Protein AF-A0A952L2J3-F1 (afdb_monomer)

Secondary structure (DSSP, 8-state):
-EEEEEEEBTEEEEEEE-TTT-EEEEES--GGGHHHHHHHHHHTT-EE-

Mean predicted aligned error: 2.43 Å

Nearest PDB structures (foldseek):
  4ysb-assembly1_B  TM=9.746E-01  e=1.949E-04  Myxococcus xanthus DK 1622
  5ve4-assembly1_A  TM=9.540E-01  e=1.481E-03  Paraburkholderia phytofirmans PsJN
  5ve5-assembly3_C  TM=9.431E-01  e=2.543E-03  Paraburkholderia phytofirmans PsJN
  4chl-assembly1_A  TM=9.367E-01  e=3.565E-03  Homo sapiens
  5ve5-assembly2_B  TM=9.401E-01  e=3.814E-03  Paraburkholderia phytofirmans PsJN

Solvent-accessible surface area (backbone atoms only — not comparable to full-atom values): 2923 Å² total; per-residue (Å²): 120,47,77,44,82,46,80,52,101,88,50,66,25,36,43,42,31,40,75,88,78,27,44,24,43,75,41,68,73,57,78,94,44,50,69,60,53,53,51,50,30,54,75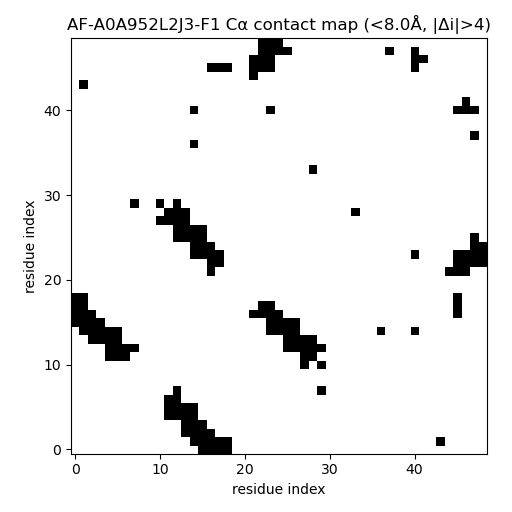,71,65,32,42,78,111

pLDDT: mean 94.76, std 3.57, range [79.31, 97.88]

Sequence (49 aa):
MIFEQIVTGGCQSYLVACEASRAAVLIDPELSQIDRYLGLAHQQGVTIR

Foldseek 3Di:
DDWDWDDDPPFIKIWDADPVVLEIEIDRDDPVCVVVVVVVSVVSSHDYD

Structure (mmCIF, N/CA/C/O backbone):
data_AF-A0A952L2J3-F1
#
_entry.id   AF-A0A952L2J3-F1
#
loop_
_atom_site.group_PDB
_atom_site.id
_atom_site.type_symbol
_atom_site.label_atom_id
_atom_site.label_alt_id
_atom_site.label_comp_id
_atom_site.label_asym_id
_atom_site.label_entity_id
_atom_site.label_seq_id
_atom_site.pdbx_PDB_ins_code
_atom_site.Cartn_x
_atom_site.Cartn_y
_atom_site.Cartn_z
_atom_site.occupancy
_atom_site.B_iso_or_equiv
_atom_site.auth_seq_id
_atom_site.auth_comp_id
_atom_site.auth_asym_id
_atom_site.auth_atom_id
_atom_site.pdbx_PDB_model_num
ATOM 1 N N . MET A 1 1 ? -7.620 11.862 7.464 1.00 90.62 1 MET A N 1
ATOM 2 C CA . MET A 1 1 ? -7.403 11.042 6.260 1.00 90.62 1 MET A CA 1
ATOM 3 C C . MET A 1 1 ? -5.952 11.224 5.869 1.00 90.62 1 MET A C 1
ATOM 5 O O . MET A 1 1 ? -5.543 12.369 5.742 1.00 90.62 1 MET A O 1
ATOM 9 N N . ILE A 1 2 ? -5.186 10.141 5.718 1.00 95.75 2 ILE A N 1
ATOM 10 C CA . ILE A 1 2 ? -3.788 10.209 5.263 1.00 95.75 2 ILE A CA 1
ATOM 11 C C . ILE A 1 2 ? -3.756 9.852 3.778 1.00 95.75 2 ILE A C 1
ATOM 13 O O . ILE A 1 2 ? -4.393 8.879 3.364 1.00 95.75 2 ILE A O 1
ATOM 17 N N . PHE A 1 3 ? -3.033 10.646 2.994 1.00 97.06 3 PHE A N 1
ATOM 18 C CA . PHE A 1 3 ? -2.864 10.449 1.562 1.00 97.06 3 PHE A CA 1
ATOM 19 C C . PHE A 1 3 ? -1.424 10.782 1.178 1.00 97.06 3 PHE A C 1
ATOM 21 O O . PHE A 1 3 ? -1.008 11.931 1.298 1.00 97.06 3 PHE A O 1
ATOM 28 N N . GLU A 1 4 ? -0.687 9.780 0.711 1.00 95.69 4 GLU A N 1
ATOM 29 C CA . GLU A 1 4 ? 0.692 9.928 0.250 1.00 95.69 4 GLU A CA 1
ATOM 30 C C . GLU A 1 4 ? 0.788 9.516 -1.215 1.00 95.69 4 GLU A C 1
ATOM 32 O O . GLU A 1 4 ? 0.379 8.417 -1.600 1.00 95.69 4 GLU A O 1
ATOM 37 N N . GLN A 1 5 ? 1.364 10.396 -2.027 1.00 95.38 5 GLN A N 1
ATOM 38 C CA . GLN A 1 5 ? 1.649 10.139 -3.430 1.00 95.38 5 GLN A CA 1
ATOM 39 C C . GLN A 1 5 ? 3.120 9.740 -3.576 1.00 95.38 5 GLN A C 1
ATOM 41 O O . GLN A 1 5 ? 4.020 10.521 -3.268 1.00 95.38 5 GLN A O 1
ATOM 46 N N . ILE A 1 6 ? 3.379 8.532 -4.078 1.00 94.62 6 ILE A N 1
ATOM 47 C CA . ILE A 1 6 ? 4.733 7.992 -4.226 1.00 94.62 6 ILE A CA 1
ATOM 48 C C . ILE A 1 6 ? 5.069 7.846 -5.708 1.00 94.62 6 ILE A C 1
ATOM 50 O O . ILE A 1 6 ? 4.532 6.983 -6.397 1.00 94.62 6 ILE A O 1
ATOM 54 N N . VAL A 1 7 ? 5.963 8.705 -6.200 1.00 92.81 7 VAL A N 1
A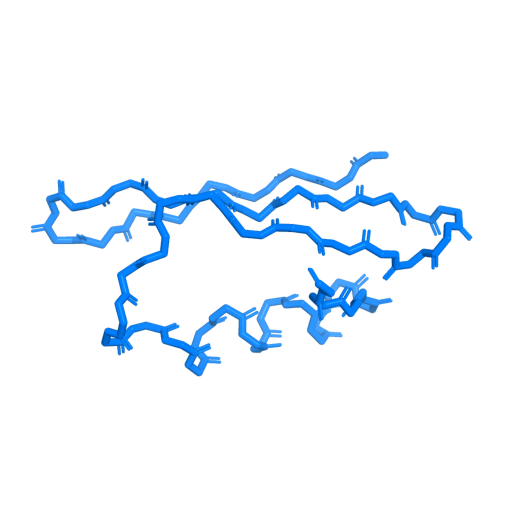TOM 55 C CA . VAL A 1 7 ? 6.490 8.637 -7.571 1.00 92.81 7 VAL A CA 1
ATOM 56 C C . VAL A 1 7 ? 7.745 7.768 -7.593 1.00 92.81 7 VAL A C 1
ATOM 58 O O . VAL A 1 7 ? 8.657 7.976 -6.779 1.00 92.81 7 VAL A O 1
ATOM 61 N N . THR A 1 8 ? 7.821 6.850 -8.558 1.00 88.62 8 THR A N 1
ATOM 62 C CA . THR A 1 8 ? 9.012 6.026 -8.789 1.00 88.62 8 THR A CA 1
ATOM 63 C C . THR A 1 8 ? 9.242 5.818 -10.279 1.00 88.62 8 THR A C 1
ATOM 65 O O . THR A 1 8 ? 8.517 5.068 -10.913 1.00 88.62 8 THR A O 1
ATOM 68 N N . GLY A 1 9 ? 10.247 6.485 -10.857 1.00 79.31 9 GLY A N 1
ATOM 69 C CA . GLY A 1 9 ? 10.823 6.130 -12.167 1.00 79.31 9 GLY A CA 1
ATOM 70 C C . GLY A 1 9 ? 9.861 5.951 -13.356 1.00 79.31 9 GLY A C 1
ATOM 71 O O . GLY A 1 9 ? 10.247 5.314 -14.328 1.00 79.31 9 GLY A O 1
ATOM 72 N N . GLY A 1 10 ? 8.631 6.474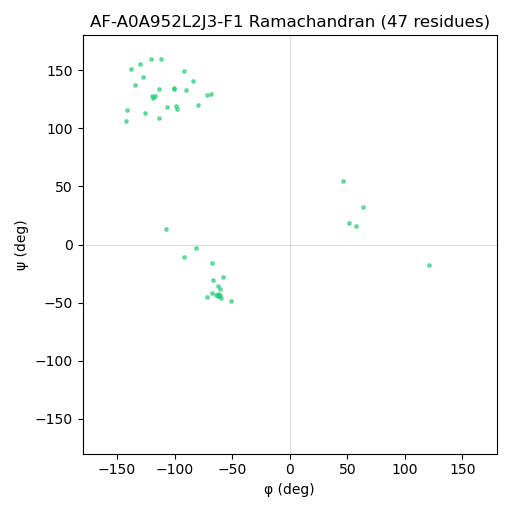 -13.289 1.00 84.81 10 GLY A N 1
ATOM 73 C CA . GLY A 1 10 ? 7.576 6.287 -14.298 1.00 84.81 10 GLY A CA 1
ATOM 74 C C . GLY A 1 10 ? 6.289 5.639 -13.771 1.00 84.81 10 GLY A C 1
ATOM 75 O O . GLY A 1 10 ? 5.244 5.788 -14.396 1.00 84.81 10 GLY A O 1
ATOM 76 N N . CYS A 1 11 ? 6.334 4.986 -12.610 1.00 88.06 11 CYS A N 1
ATOM 77 C CA . CYS A 1 11 ? 5.166 4.511 -11.877 1.00 88.06 11 CYS A CA 1
ATOM 78 C C . CYS A 1 11 ? 4.689 5.551 -10.860 1.00 88.06 11 CYS A C 1
ATOM 80 O O . CYS A 1 11 ? 5.471 6.319 -10.285 1.00 88.06 11 CYS A O 1
ATOM 82 N N . GLN A 1 12 ? 3.382 5.538 -10.627 1.00 94.44 12 GLN A N 1
ATOM 83 C CA . GLN A 1 12 ? 2.720 6.378 -9.651 1.00 94.44 12 GLN A CA 1
ATOM 84 C C . GLN A 1 12 ? 1.918 5.488 -8.709 1.00 94.44 12 GLN A C 1
ATOM 86 O O . GLN A 1 12 ? 0.931 4.894 -9.121 1.00 94.44 12 GLN A O 1
ATOM 91 N N . SER A 1 13 ? 2.334 5.432 -7.449 1.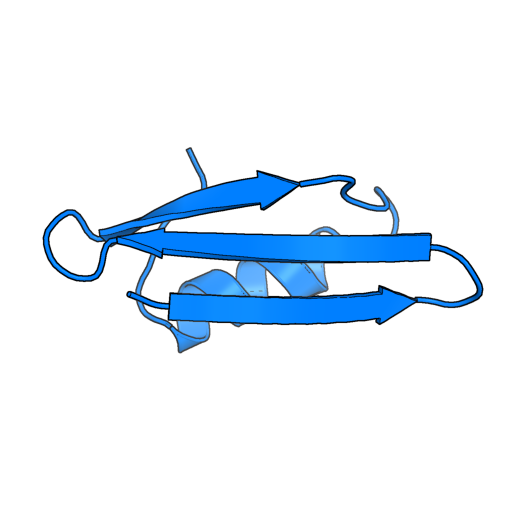00 96.19 13 SER A N 1
ATOM 92 C CA . SER A 1 13 ? 1.635 4.682 -6.406 1.00 96.19 13 SER A CA 1
ATOM 93 C C . SER A 1 13 ? 1.015 5.630 -5.389 1.00 96.19 13 SER A C 1
ATOM 95 O O . SER A 1 13 ? 1.457 6.777 -5.244 1.00 96.19 13 SER A O 1
ATOM 97 N N . TYR A 1 14 ? 0.028 5.139 -4.645 1.00 96.69 14 TYR A N 1
ATOM 98 C CA . TYR A 1 14 ? -0.630 5.899 -3.585 1.00 96.69 14 TYR A CA 1
ATOM 99 C C . TYR A 1 14 ? -0.780 5.059 -2.324 1.00 96.69 14 TYR A C 1
ATOM 101 O O . TYR A 1 14 ? -1.187 3.902 -2.400 1.00 96.69 14 TYR A O 1
ATOM 109 N N . LEU A 1 15 ? -0.506 5.658 -1.167 1.00 97.19 15 LEU A N 1
ATOM 110 C CA . LEU A 1 15 ? -0.880 5.109 0.133 1.00 97.19 15 LEU A CA 1
ATOM 111 C C . LEU A 1 15 ? -2.042 5.940 0.674 1.00 97.19 15 LEU A C 1
ATOM 113 O O . LEU A 1 15 ? -1.907 7.141 0.910 1.00 97.19 15 LEU A O 1
ATOM 117 N N . VAL A 1 16 ? -3.186 5.294 0.875 1.00 97.69 16 VAL A N 1
ATOM 118 C CA . VAL A 1 16 ? -4.386 5.927 1.432 1.00 97.69 16 VAL A CA 1
ATOM 119 C C . VAL A 1 16 ? -4.706 5.255 2.752 1.00 97.69 16 VAL A C 1
ATOM 121 O O . VAL A 1 16 ? -4.813 4.031 2.802 1.00 97.69 16 VAL A O 1
ATOM 124 N N . ALA A 1 17 ? -4.871 6.032 3.823 1.00 97.62 17 ALA A N 1
ATOM 125 C CA . ALA A 1 17 ? -5.133 5.466 5.140 1.00 97.62 17 ALA A CA 1
ATOM 126 C C . ALA A 1 17 ? -6.200 6.205 5.952 1.00 97.62 17 ALA A C 1
ATOM 128 O O . ALA A 1 17 ? -6.416 7.420 5.853 1.00 97.62 17 ALA A O 1
ATOM 129 N N . CYS A 1 18 ? -6.861 5.427 6.805 1.00 97.00 18 CYS A N 1
ATOM 1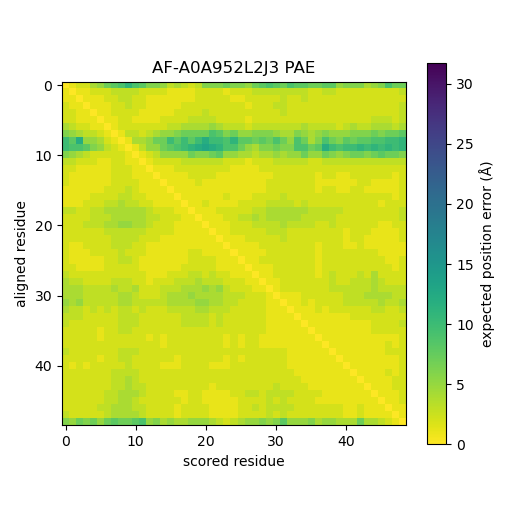30 C CA . CYS A 1 18 ? -7.836 5.885 7.777 1.00 97.00 18 CYS A CA 1
ATOM 131 C C . CYS A 1 18 ? -7.163 6.038 9.147 1.00 97.00 18 CYS A C 1
ATOM 133 O O . CYS A 1 18 ? -6.732 5.059 9.751 1.00 97.00 18 CYS A O 1
ATOM 135 N N . GLU A 1 19 ? -7.116 7.258 9.680 1.00 94.56 19 GLU A N 1
ATOM 136 C CA . GLU A 1 19 ? -6.484 7.531 10.982 1.00 94.56 19 GLU A CA 1
ATOM 137 C C . GLU A 1 19 ? -7.221 6.878 12.156 1.00 94.56 19 GLU A C 1
ATOM 139 O O . GLU A 1 19 ? -6.595 6.509 13.146 1.00 94.56 19 GLU A O 1
ATOM 144 N N . ALA A 1 20 ? -8.542 6.708 12.045 1.00 96.75 20 ALA A N 1
ATOM 145 C CA . ALA A 1 20 ? -9.356 6.134 13.112 1.00 96.75 20 ALA A CA 1
ATOM 146 C C . ALA A 1 20 ? -9.124 4.624 13.270 1.00 96.75 20 ALA A C 1
ATOM 148 O O . ALA A 1 20 ? -8.957 4.135 14.383 1.00 96.75 20 ALA A O 1
ATOM 149 N N . SER A 1 21 ? -9.097 3.881 12.160 1.00 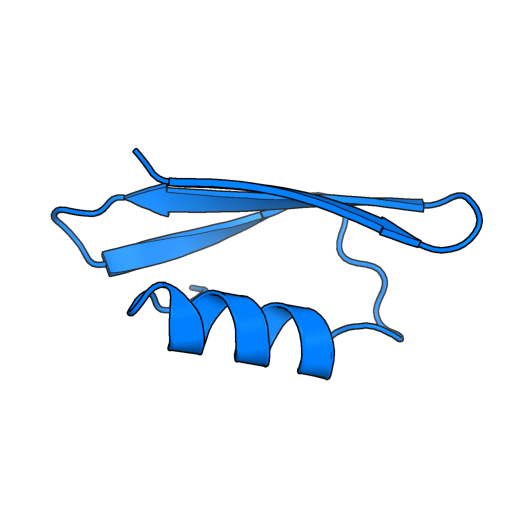96.94 21 SER A N 1
ATOM 150 C CA . SER A 1 21 ? -8.905 2.423 12.174 1.00 96.94 21 SER A CA 1
ATOM 151 C C . SER A 1 21 ? -7.445 1.997 12.042 1.00 96.94 21 SER A C 1
ATOM 153 O O . SER A 1 21 ? -7.140 0.818 12.207 1.00 96.94 21 SER A O 1
ATOM 155 N N . ARG A 1 22 ? -6.554 2.939 11.704 1.00 96.81 22 ARG A N 1
ATOM 156 C CA . ARG A 1 22 ? -5.153 2.694 11.335 1.00 96.81 22 ARG A CA 1
ATOM 157 C C . ARG A 1 22 ? -4.977 1.750 10.142 1.00 96.81 22 ARG A C 1
ATOM 159 O O . ARG A 1 22 ? -3.876 1.265 9.910 1.00 96.81 22 ARG A O 1
ATOM 166 N N . ALA A 1 23 ? -6.030 1.498 9.368 1.00 97.50 23 ALA A N 1
ATOM 167 C CA . ALA A 1 23 ? -5.951 0.700 8.153 1.00 97.50 23 ALA A CA 1
ATOM 168 C C . ALA A 1 23 ? -5.499 1.559 6.967 1.00 97.50 23 ALA A C 1
ATOM 170 O O . ALA A 1 23 ? -5.944 2.701 6.817 1.00 97.50 23 ALA A O 1
ATOM 171 N N . ALA A 1 24 ? -4.652 0.988 6.116 1.00 97.88 24 ALA A N 1
ATOM 172 C CA . ALA A 1 24 ? -4.172 1.595 4.887 1.00 97.88 24 ALA A CA 1
ATOM 173 C C . ALA A 1 24 ? -4.318 0.642 3.697 1.00 97.88 24 ALA A C 1
ATOM 175 O O . ALA A 1 24 ? -4.311 -0.577 3.860 1.00 97.88 24 ALA A O 1
ATOM 176 N N . VAL A 1 25 ? -4.407 1.216 2.502 1.00 97.38 25 VAL A N 1
ATOM 177 C CA . VAL A 1 25 ? -4.371 0.508 1.222 1.00 97.38 25 VAL A CA 1
ATOM 178 C C . VAL A 1 25 ? -3.305 1.135 0.327 1.00 97.38 25 VAL A C 1
ATOM 180 O O . VAL A 1 25 ? -3.098 2.352 0.357 1.00 97.38 25 VAL A O 1
ATOM 183 N N . LEU A 1 26 ? -2.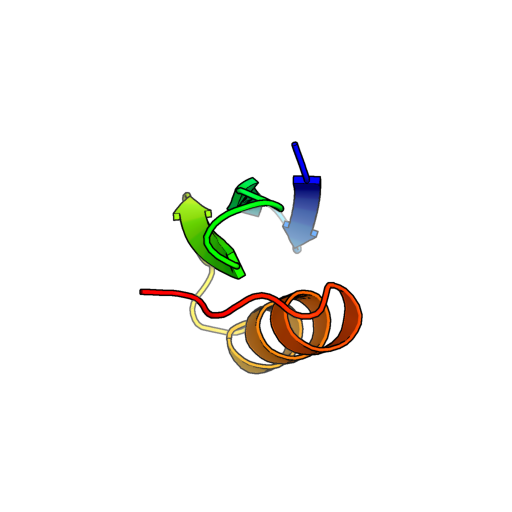632 0.296 -0.460 1.00 96.75 26 LEU A N 1
ATOM 184 C CA . LEU A 1 26 ? -1.739 0.718 -1.534 1.00 96.75 26 LEU A CA 1
ATOM 185 C C . LEU A 1 26 ? -2.447 0.593 -2.881 1.00 96.75 26 LEU A C 1
ATOM 187 O O . LEU A 1 26 ? -3.058 -0.433 -3.171 1.00 96.75 26 LEU A O 1
ATOM 191 N N . ILE A 1 27 ? -2.324 1.623 -3.708 1.00 96.31 27 ILE A N 1
ATOM 192 C CA . ILE A 1 27 ? -2.838 1.659 -5.078 1.00 96.31 27 ILE A CA 1
ATOM 193 C C . ILE A 1 27 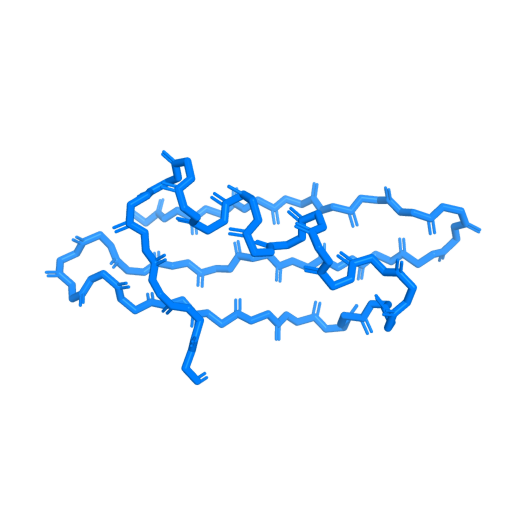? -1.640 1.713 -6.022 1.00 96.31 27 ILE A C 1
ATOM 195 O O . ILE A 1 27 ? -0.705 2.480 -5.778 1.00 96.31 27 ILE A O 1
ATOM 199 N N . ASP A 1 28 ? -1.678 0.883 -7.064 1.00 95.12 28 ASP A N 1
ATOM 200 C CA . ASP A 1 28 ? -0.627 0.709 -8.073 1.00 95.12 28 ASP A CA 1
ATOM 201 C C . ASP A 1 28 ? 0.789 0.562 -7.483 1.00 95.12 28 ASP A C 1
ATOM 203 O O . ASP A 1 28 ? 1.693 1.331 -7.825 1.00 95.12 28 ASP A O 1
ATOM 207 N N . PRO A 1 29 ? 1.016 -0.396 -6.558 1.00 93.50 29 PRO A N 1
ATOM 208 C CA . PRO A 1 29 ? 2.329 -0.581 -5.959 1.00 93.50 29 PRO A CA 1
ATOM 209 C C . PRO A 1 29 ? 3.333 -1.107 -6.990 1.00 93.50 29 PRO A C 1
ATOM 211 O O . PRO A 1 29 ? 3.117 -2.136 -7.632 1.00 93.50 29 PRO A O 1
ATOM 214 N N . GLU A 1 30 ? 4.486 -0.449 -7.087 1.00 93.62 30 GLU A N 1
ATOM 215 C CA . GLU A 1 30 ? 5.642 -1.018 -7.769 1.00 93.62 30 GLU A CA 1
ATOM 216 C C . GLU A 1 30 ? 6.333 -2.014 -6.827 1.00 93.62 30 GLU A C 1
ATOM 218 O O . GLU A 1 30 ? 6.805 -1.647 -5.752 1.00 93.62 30 GLU A O 1
ATOM 223 N N . LEU A 1 31 ? 6.426 -3.287 -7.222 1.00 90.56 31 LEU A N 1
ATOM 224 C CA . LEU A 1 31 ? 6.953 -4.356 -6.357 1.00 90.56 31 LEU A CA 1
ATOM 225 C C . LEU A 1 31 ? 8.389 -4.105 -5.864 1.00 90.56 31 LEU A C 1
ATOM 227 O O . LEU A 1 31 ? 8.750 -4.558 -4.782 1.00 90.56 31 LEU A O 1
ATOM 231 N N . SER A 1 32 ? 9.202 -3.360 -6.618 1.00 92.19 32 SER A N 1
ATOM 232 C CA . SER A 1 32 ? 10.571 -3.008 -6.211 1.00 92.19 32 SER A CA 1
ATOM 233 C C . SER A 1 32 ? 10.620 -2.057 -5.001 1.00 92.19 32 SER A C 1
ATOM 235 O O . SER A 1 32 ? 11.664 -1.915 -4.372 1.00 92.19 32 SER A O 1
ATOM 237 N N . GLN A 1 33 ? 9.498 -1.405 -4.671 1.00 93.31 33 GLN A N 1
ATOM 238 C CA . GLN A 1 33 ? 9.386 -0.365 -3.647 1.00 93.31 33 GLN A CA 1
ATOM 239 C C . GLN A 1 33 ? 8.650 -0.832 -2.382 1.00 93.31 33 GLN A C 1
ATOM 241 O O . GLN A 1 33 ? 8.291 0.001 -1.548 1.00 93.31 33 GLN A O 1
ATOM 246 N N . ILE A 1 34 ? 8.429 -2.140 -2.203 1.00 93.69 34 ILE A N 1
ATOM 247 C CA . ILE A 1 34 ? 7.687 -2.689 -1.051 1.00 93.69 34 ILE A CA 1
ATOM 248 C C . ILE A 1 34 ? 8.217 -2.151 0.286 1.00 93.69 34 ILE A C 1
ATOM 250 O O . ILE A 1 34 ? 7.435 -1.641 1.090 1.00 93.69 34 ILE A O 1
ATOM 254 N N . ASP A 1 35 ? 9.534 -2.175 0.496 1.00 95.94 35 ASP A N 1
ATOM 255 C CA . ASP A 1 35 ? 10.144 -1.709 1.749 1.00 95.94 35 ASP A CA 1
ATOM 256 C C . ASP A 1 35 ? 9.889 -0.217 2.006 1.00 95.94 35 ASP A C 1
ATOM 258 O O . ASP A 1 35 ? 9.642 0.199 3.141 1.00 95.94 35 ASP A O 1
ATOM 262 N N . ARG A 1 36 ? 9.875 0.597 0.943 1.00 95.12 36 ARG A N 1
ATOM 263 C CA . ARG A 1 36 ? 9.561 2.029 1.023 1.00 95.12 36 ARG A CA 1
ATOM 264 C C . ARG A 1 36 ? 8.119 2.245 1.475 1.00 95.12 36 ARG A C 1
ATOM 266 O O . ARG A 1 36 ? 7.874 3.100 2.326 1.00 95.12 36 ARG A O 1
ATOM 273 N N . TYR A 1 37 ? 7.172 1.473 0.942 1.00 95.69 37 TYR A N 1
ATOM 274 C CA . TYR A 1 37 ? 5.766 1.584 1.330 1.00 95.69 37 TYR A CA 1
ATOM 275 C C . TYR A 1 37 ? 5.521 1.129 2.770 1.00 95.69 37 TYR A C 1
ATOM 277 O O . TYR A 1 37 ? 4.792 1.796 3.503 1.00 95.69 37 TYR A O 1
ATOM 285 N N . LEU A 1 38 ? 6.154 0.032 3.196 1.00 96.44 38 LEU A N 1
ATOM 286 C CA . LEU A 1 38 ? 6.073 -0.443 4.579 1.00 96.44 38 LEU A CA 1
ATOM 287 C C . LEU A 1 38 ? 6.660 0.584 5.554 1.00 96.44 38 LEU A C 1
ATOM 289 O O . LEU A 1 38 ? 6.049 0.874 6.583 1.00 96.44 38 LEU A O 1
ATOM 293 N N . GLY A 1 39 ? 7.797 1.190 5.202 1.00 97.06 39 GLY A N 1
ATOM 294 C CA . GLY A 1 39 ? 8.404 2.271 5.977 1.00 97.06 39 GLY A CA 1
ATOM 295 C C . GLY A 1 39 ? 7.481 3.483 6.124 1.00 97.06 39 GLY A C 1
ATOM 296 O O . GLY A 1 39 ? 7.293 3.973 7.236 1.00 97.06 39 GLY A O 1
ATOM 297 N N . LEU A 1 40 ? 6.849 3.924 5.032 1.00 96.25 40 LEU A N 1
ATOM 298 C CA . LEU A 1 40 ? 5.867 5.016 5.053 1.00 96.25 40 LEU A CA 1
ATOM 299 C C . LEU A 1 40 ? 4.650 4.678 5.920 1.00 96.25 40 LEU A C 1
ATOM 301 O O . LEU A 1 40 ? 4.230 5.496 6.737 1.00 96.25 40 LEU A O 1
ATOM 305 N N . ALA A 1 41 ? 4.111 3.464 5.799 1.00 96.75 41 ALA A N 1
ATOM 306 C CA . ALA A 1 41 ? 2.993 3.018 6.624 1.00 96.75 41 ALA A CA 1
ATOM 307 C C . ALA A 1 41 ? 3.357 3.031 8.121 1.00 96.75 41 ALA A C 1
ATOM 309 O O . ALA A 1 41 ? 2.600 3.561 8.934 1.00 96.75 41 ALA A O 1
ATOM 310 N N . HIS A 1 42 ? 4.551 2.547 8.481 1.00 97.06 42 HIS A N 1
ATOM 311 C CA . HIS A 1 42 ? 5.062 2.594 9.854 1.00 97.06 42 HIS A CA 1
ATOM 312 C C . HIS A 1 42 ? 5.242 4.025 10.374 1.00 97.06 42 HIS A C 1
ATOM 314 O O . HIS A 1 42 ? 4.834 4.312 11.499 1.00 97.06 42 HIS A O 1
ATOM 320 N N . GLN A 1 43 ? 5.809 4.930 9.571 1.00 96.50 43 GLN A N 1
ATOM 321 C CA . GLN A 1 43 ? 5.970 6.344 9.939 1.00 96.50 43 GLN A CA 1
ATOM 322 C C . GLN A 1 43 ? 4.623 7.024 10.204 1.00 96.50 43 GLN A C 1
ATOM 324 O O . GLN A 1 43 ? 4.499 7.801 11.147 1.00 96.50 43 GLN A O 1
ATOM 329 N N . GLN A 1 44 ? 3.607 6.683 9.411 1.00 96.12 44 GLN A N 1
ATOM 330 C CA . GLN A 1 44 ? 2.242 7.185 9.563 1.00 96.12 44 GLN A CA 1
ATOM 331 C C . GLN A 1 44 ? 1.435 6.433 10.646 1.00 96.12 44 GLN A C 1
ATOM 333 O O . GLN A 1 44 ? 0.287 6.779 10.938 1.00 96.12 44 GLN A O 1
ATOM 338 N N . GLY A 1 45 ? 2.018 5.404 11.273 1.00 97.00 45 GLY A N 1
ATOM 339 C CA . GLY A 1 45 ? 1.368 4.592 12.303 1.00 97.00 45 GLY A CA 1
ATOM 340 C C . GLY A 1 45 ? 0.152 3.819 11.788 1.00 97.00 45 GLY A C 1
ATOM 341 O O . GLY A 1 45 ? -0.82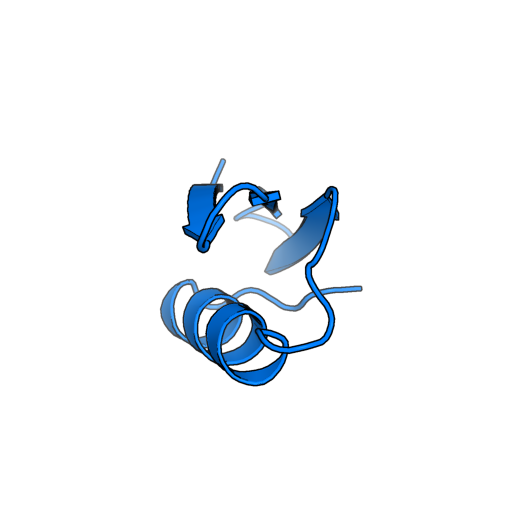0 3.655 12.526 1.00 97.00 45 GLY A O 1
ATOM 342 N N . VAL A 1 46 ? 0.173 3.399 10.523 1.00 97.56 46 VAL A N 1
ATOM 343 C CA . VAL A 1 46 ? -0.904 2.651 9.859 1.00 97.56 46 VAL A CA 1
ATOM 344 C C . VAL A 1 46 ? -0.404 1.300 9.350 1.00 97.56 46 VAL A C 1
ATOM 346 O O . VAL A 1 46 ? 0.790 1.079 9.167 1.00 97.56 46 VAL A O 1
ATOM 349 N N . THR A 1 47 ? -1.326 0.373 9.118 1.00 97.44 47 THR A N 1
ATOM 350 C CA . THR A 1 47 ? -1.038 -0.978 8.629 1.00 97.44 47 THR A CA 1
ATOM 351 C C . THR A 1 47 ? -1.715 -1.191 7.285 1.00 97.44 47 THR A C 1
ATOM 353 O O . THR A 1 47 ? -2.927 -1.005 7.167 1.00 97.44 47 THR A O 1
ATOM 356 N N . ILE A 1 48 ? -0.936 -1.598 6.282 1.00 95.69 48 ILE A N 1
ATOM 357 C CA . ILE A 1 48 ? -1.452 -2.000 4.969 1.00 95.69 48 ILE A CA 1
ATOM 358 C C . ILE A 1 48 ? -2.149 -3.360 5.121 1.00 95.69 48 ILE A C 1
ATOM 360 O O . ILE A 1 48 ? -1.567 -4.272 5.713 1.00 95.69 48 ILE A O 1
ATOM 364 N N . ARG A 1 49 ? -3.396 -3.478 4.649 1.00 90.12 49 ARG A N 1
ATOM 365 C CA . ARG A 1 49 ? -4.243 -4.677 4.794 1.00 90.12 49 ARG A CA 1
ATOM 366 C C . ARG A 1 49 ? -4.785 -5.170 3.463 1.00 90.12 49 ARG A C 1
ATOM 368 O O . ARG A 1 49 ? -4.976 -4.323 2.565 1.00 90.12 49 ARG A O 1
#

Radius of gyration: 10.11 Å; Cα contacts (8 Å, |Δi|>4): 82; chains: 1; bounding box: 20×16×27 Å